Protein AF-A0A839YG53-F1 (afdb_monomer)

Secondary structure (DSSP, 8-state):
--HHHHHHHHHHHHHHHHHHHHTT--HHHHHHHHHHHHHHHHHHHHHHTT--STTHHHHHHHHHHHHHHHHHHHHHHHHHHHHHHHHHHHHHHHHHHHHHH-S-SS----

Radius of gyration: 32.89 Å; Cα contacts (8 Å, |Δi|>4): 14; chains: 1; bounding box: 71×21×92 Å

Sequence (110 aa):
MSAPQDAGAAAVLAQLLAQLAAEGADPAGLRAVAEQAGELGATRALTRLGLADAGAAGDVAALRELLQTWRAAKRSAWRALLGWVTRTLGALLLLGLAMRLGVDLGGDGK

Mean predicted aligned error: 10.78 Å

Foldseek 3Di:
DCVVVVVVVVVVLVVVLVVVVVVVDDPVVSVVVVVVVVVVVVLVVCVVVVQNDPCNVVVVVVVVVVVVVVVVVVVVVVVVVVVVVVVVVVVVVVVVVDVVVDVPPPPDDD

Structure (mmCIF, N/CA/C/O backbone):
data_AF-A0A839YG53-F1
#
_entry.id   AF-A0A839YG53-F1
#
loop_
_atom_site.group_PDB
_atom_site.id
_atom_site.type_symbol
_atom_site.label_atom_id
_atom_site.label_alt_id
_atom_site.label_comp_id
_atom_site.label_asym_id
_atom_site.label_entity_id
_atom_site.label_seq_id
_atom_site.pdbx_PDB_ins_code
_atom_site.Cartn_x
_atom_site.Cartn_y
_atom_site.Cartn_z
_atom_site.occupancy
_atom_site.B_iso_or_equiv
_atom_site.auth_seq_id
_atom_site.auth_comp_id
_atom_site.auth_asym_id
_atom_site.auth_atom_id
_atom_site.pdbx_PDB_model_num
ATOM 1 N N . MET A 1 1 ? 9.749 7.368 6.599 1.00 46.78 1 MET A N 1
ATOM 2 C CA . MET A 1 1 ? 10.292 6.310 7.480 1.00 46.78 1 MET A CA 1
ATOM 3 C C . MET A 1 1 ? 9.583 6.399 8.839 1.00 46.78 1 MET A C 1
ATOM 5 O O . MET A 1 1 ? 10.224 6.620 9.853 1.00 46.78 1 MET A O 1
ATOM 9 N N . SER A 1 2 ? 8.245 6.285 8.833 1.00 54.91 2 SER A N 1
ATOM 10 C CA . SER A 1 2 ? 7.346 6.610 9.967 1.00 54.91 2 SER A CA 1
ATOM 11 C C . SER A 1 2 ? 6.774 5.379 10.691 1.00 54.91 2 SER A C 1
ATOM 13 O O . SER A 1 2 ? 6.122 5.523 11.717 1.00 54.91 2 SER A O 1
ATOM 15 N N . ALA A 1 3 ? 7.106 4.174 10.214 1.00 54.41 3 ALA A N 1
ATOM 16 C CA . ALA A 1 3 ? 6.617 2.894 10.726 1.00 54.41 3 ALA A CA 1
ATOM 17 C C . ALA A 1 3 ? 6.826 2.605 12.237 1.00 54.41 3 ALA A C 1
ATOM 19 O O . ALA A 1 3 ? 5.993 1.884 12.786 1.00 54.41 3 ALA A O 1
ATOM 20 N N . PRO A 1 4 ? 7.860 3.113 12.955 1.00 54.75 4 PRO A N 1
ATOM 21 C CA . PRO A 1 4 ? 8.004 2.771 14.374 1.00 54.75 4 PRO A CA 1
ATOM 22 C C . PRO A 1 4 ? 6.954 3.440 15.276 1.00 54.75 4 PRO A C 1
ATOM 24 O O . PRO A 1 4 ? 6.638 2.895 16.330 1.00 54.75 4 PRO A O 1
ATOM 27 N N . GLN A 1 5 ? 6.384 4.584 14.875 1.00 61.41 5 GLN A N 1
ATOM 28 C CA . GLN A 1 5 ? 5.366 5.273 15.682 1.00 61.41 5 GLN A CA 1
ATOM 29 C C . GLN A 1 5 ? 3.984 4.615 15.562 1.00 61.41 5 GLN A C 1
ATOM 31 O O . GLN A 1 5 ? 3.257 4.539 16.551 1.00 61.41 5 GLN A O 1
ATOM 36 N N . ASP A 1 6 ? 3.656 4.061 14.391 1.00 65.94 6 ASP A N 1
ATOM 37 C CA . ASP A 1 6 ? 2.382 3.371 14.148 1.00 65.94 6 ASP A CA 1
ATOM 38 C C . ASP A 1 6 ? 2.301 2.044 14.920 1.00 65.94 6 ASP A C 1
ATOM 40 O O . ASP A 1 6 ? 1.264 1.712 15.495 1.00 65.94 6 ASP A O 1
ATOM 44 N N . ALA A 1 7 ? 3.424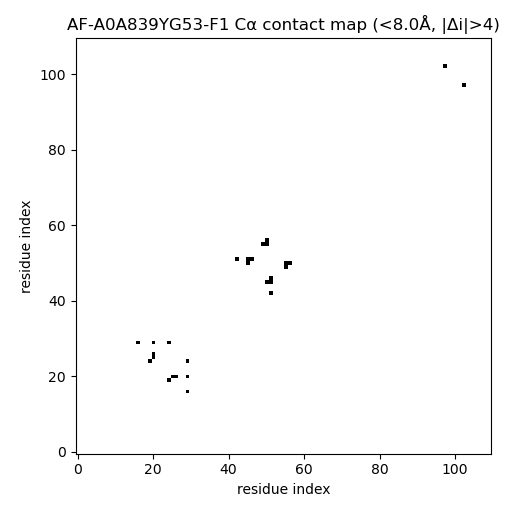 1.318 15.005 1.00 71.25 7 ALA A N 1
ATOM 45 C CA . ALA A 1 7 ? 3.530 0.108 15.820 1.00 71.25 7 ALA A CA 1
ATOM 46 C C . ALA A 1 7 ? 3.331 0.408 17.317 1.00 71.25 7 ALA A C 1
ATOM 48 O O . ALA A 1 7 ? 2.670 -0.358 18.018 1.00 71.25 7 ALA A O 1
ATOM 49 N N . GLY A 1 8 ? 3.845 1.549 17.794 1.00 84.50 8 GLY A N 1
ATOM 50 C CA . GLY A 1 8 ? 3.627 2.023 19.161 1.00 84.50 8 GLY A CA 1
ATOM 51 C C . GLY A 1 8 ? 2.166 2.389 19.434 1.00 84.50 8 GLY A C 1
ATOM 52 O O . GLY A 1 8 ? 1.609 1.966 20.442 1.00 84.50 8 GLY A O 1
ATOM 53 N N . ALA A 1 9 ? 1.511 3.109 18.519 1.00 85.06 9 ALA A N 1
ATOM 54 C CA . ALA A 1 9 ? 0.102 3.479 18.660 1.00 85.06 9 ALA A CA 1
ATOM 55 C C . ALA A 1 9 ? -0.831 2.254 18.665 1.00 85.06 9 ALA A C 1
ATOM 57 O O . ALA A 1 9 ? -1.736 2.173 19.496 1.00 85.06 9 ALA A O 1
ATOM 58 N N . ALA A 1 10 ? -0.584 1.274 17.789 1.00 87.38 10 ALA A N 1
ATOM 59 C CA . ALA A 1 10 ? -1.334 0.020 17.767 1.00 87.38 10 ALA A CA 1
ATOM 60 C C . ALA A 1 10 ? -1.137 -0.792 19.058 1.00 87.38 10 ALA A C 1
ATOM 62 O O . ALA A 1 10 ? -2.105 -1.322 19.603 1.00 87.38 10 ALA A O 1
ATOM 63 N N . ALA A 1 11 ? 0.093 -0.840 19.581 1.00 91.88 11 ALA A N 1
ATOM 64 C CA . ALA A 1 11 ? 0.388 -1.490 20.855 1.00 91.88 11 ALA A CA 1
ATOM 65 C C . ALA A 1 11 ? -0.340 -0.815 22.030 1.00 91.88 11 ALA A C 1
ATOM 67 O O . ALA A 1 11 ? -0.917 -1.507 22.864 1.00 91.88 11 ALA A O 1
ATOM 68 N N . VAL A 1 12 ? -0.386 0.522 22.068 1.00 94.56 12 VAL A N 1
ATOM 69 C CA . VAL A 1 12 ? -1.139 1.273 23.089 1.00 94.56 12 VAL A CA 1
ATOM 70 C C . VAL A 1 12 ? -2.638 0.972 23.003 1.00 94.56 12 VAL A C 1
ATOM 72 O O . VAL A 1 12 ? -3.268 0.723 24.026 1.00 94.56 12 VAL A O 1
ATOM 75 N N . LEU A 1 13 ? -3.217 0.933 21.800 1.00 91.88 13 LEU A N 1
ATOM 76 C CA . LEU A 1 13 ? -4.640 0.627 21.609 1.00 91.88 13 LEU A CA 1
ATOM 77 C C . LEU A 1 13 ? -4.975 -0.808 22.052 1.00 91.88 13 LEU A C 1
ATOM 79 O O . LEU A 1 13 ? -5.954 -1.022 22.765 1.00 91.88 13 LEU A O 1
ATOM 83 N N . ALA A 1 14 ? -4.128 -1.778 21.698 1.00 92.50 14 ALA A N 1
ATOM 84 C CA . ALA A 1 14 ? -4.264 -3.163 22.143 1.00 92.50 14 ALA A CA 1
ATOM 85 C C . ALA A 1 14 ? -4.171 -3.290 23.674 1.00 92.50 14 ALA A C 1
ATOM 87 O O . ALA A 1 14 ? -4.979 -3.995 24.278 1.00 92.50 14 ALA A O 1
ATOM 88 N N . GLN A 1 15 ? -3.240 -2.565 24.304 1.00 95.12 15 GLN A N 1
ATOM 89 C CA . GLN A 1 15 ? -3.092 -2.509 25.760 1.00 95.12 15 GLN A CA 1
ATOM 90 C C . GLN A 1 15 ? -4.358 -1.953 26.434 1.00 95.12 15 GLN A C 1
ATOM 92 O O . GLN A 1 15 ? -4.838 -2.532 27.406 1.00 95.12 15 GLN A O 1
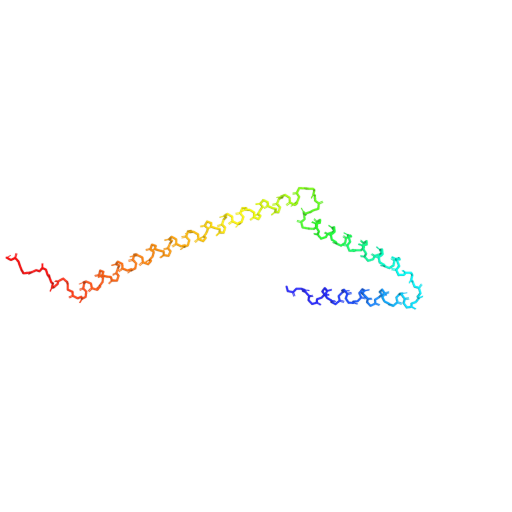ATOM 97 N N . LEU A 1 16 ? -4.928 -0.864 25.904 1.00 95.56 16 LEU A N 1
ATOM 98 C CA . LEU A 1 16 ? -6.148 -0.248 26.438 1.00 95.56 16 LEU A CA 1
ATOM 99 C C . LEU A 1 16 ? -7.364 -1.175 26.316 1.00 95.56 16 LEU A C 1
ATOM 101 O O . LEU A 1 16 ? -8.116 -1.327 27.274 1.00 95.56 16 LEU A O 1
ATOM 105 N N . LEU A 1 17 ? -7.544 -1.840 25.169 1.00 95.06 17 LEU A N 1
ATOM 106 C CA . LEU A 1 17 ? -8.622 -2.820 24.991 1.00 95.06 17 LEU A CA 1
ATOM 107 C C . LEU A 1 17 ? -8.459 -4.020 25.937 1.00 95.06 17 LEU A C 1
ATOM 109 O O . LEU A 1 17 ? -9.448 -4.491 26.494 1.00 95.06 17 LEU A O 1
ATOM 113 N N . ALA A 1 18 ? -7.226 -4.491 26.155 1.00 93.69 18 ALA A N 1
ATOM 114 C CA . ALA A 1 18 ? -6.938 -5.565 27.103 1.00 93.69 18 ALA A CA 1
ATOM 115 C C . ALA A 1 18 ? -7.234 -5.152 28.554 1.00 93.69 18 ALA A C 1
ATOM 117 O O . ALA A 1 18 ? -7.783 -5.948 29.315 1.00 93.69 18 ALA A O 1
ATOM 118 N N . GLN A 1 19 ? -6.923 -3.908 28.927 1.00 96.56 19 GLN A N 1
ATOM 119 C CA . GLN A 1 19 ? -7.256 -3.368 30.242 1.00 96.56 19 GLN A CA 1
ATOM 120 C C . GLN A 1 19 ? -8.775 -3.285 30.446 1.00 96.56 19 GLN A C 1
ATOM 122 O O . GLN A 1 19 ? -9.280 -3.768 31.455 1.00 96.56 19 GLN A O 1
ATOM 127 N N . LEU A 1 20 ? -9.517 -2.767 29.463 1.00 95.75 20 LEU A N 1
ATOM 128 C CA . LEU A 1 20 ? -10.981 -2.699 29.525 1.00 95.75 20 LEU A CA 1
ATOM 129 C C . LEU A 1 20 ? -11.621 -4.090 29.603 1.00 95.75 20 LEU A C 1
ATOM 131 O O . LEU A 1 20 ? -12.574 -4.292 30.352 1.00 95.75 20 LEU A O 1
ATOM 135 N N . ALA A 1 21 ? -11.085 -5.067 28.868 1.00 94.44 21 ALA A N 1
ATOM 136 C CA . ALA A 1 21 ? -11.534 -6.453 28.968 1.00 94.44 21 ALA A CA 1
ATOM 137 C C . ALA A 1 21 ? -11.301 -7.028 30.378 1.00 94.44 21 ALA A C 1
ATOM 139 O O . ALA A 1 21 ? -12.168 -7.722 30.906 1.00 94.44 21 ALA A O 1
ATOM 140 N N . ALA A 1 22 ? -10.164 -6.712 31.012 1.00 95.00 22 ALA A N 1
ATOM 141 C CA . ALA A 1 22 ? -9.875 -7.105 32.394 1.00 95.00 22 ALA A CA 1
ATOM 142 C C . ALA A 1 22 ? -10.790 -6.406 33.421 1.00 95.00 22 ALA A C 1
ATOM 144 O O . ALA A 1 22 ? -11.094 -6.987 34.460 1.00 95.00 22 ALA A O 1
ATOM 145 N N . GLU A 1 23 ? -11.276 -5.202 33.111 1.00 96.56 23 GLU A N 1
ATOM 146 C CA . GLU A 1 23 ? -12.282 -4.466 33.894 1.00 96.56 23 GLU A CA 1
ATOM 147 C C . GLU A 1 23 ? -13.726 -4.970 33.658 1.00 96.56 23 GLU A C 1
ATOM 149 O O . GLU A 1 23 ? -14.672 -4.448 34.247 1.00 96.56 23 GLU A O 1
ATOM 154 N N . GLY A 1 24 ? -13.910 -6.017 32.843 1.00 94.81 24 GLY A N 1
ATOM 155 C CA . GLY A 1 24 ? -15.202 -6.668 32.606 1.00 94.81 24 GLY A CA 1
ATOM 156 C C . GLY A 1 24 ? -15.983 -6.132 31.404 1.00 94.81 24 GLY A C 1
ATOM 157 O O . GLY A 1 24 ? -17.170 -6.434 31.273 1.00 94.81 24 GLY A O 1
ATOM 158 N N . ALA A 1 25 ? -15.352 -5.350 30.521 1.00 95.31 25 ALA A N 1
ATOM 159 C CA . ALA A 1 25 ? -15.980 -4.929 29.273 1.00 95.31 25 ALA A CA 1
ATOM 160 C C . ALA A 1 25 ? -16.258 -6.129 28.350 1.00 95.31 25 ALA A C 1
ATOM 162 O O . ALA A 1 25 ? -15.440 -7.042 28.217 1.00 95.31 25 ALA A O 1
ATOM 163 N N . ASP A 1 26 ? -17.407 -6.103 27.673 1.00 96.69 26 ASP A N 1
ATOM 164 C CA . ASP A 1 26 ? -17.818 -7.168 26.759 1.00 96.69 26 ASP A CA 1
ATOM 165 C C . ASP A 1 26 ? -16.857 -7.287 25.551 1.00 96.69 26 ASP A C 1
ATOM 167 O O . ASP A 1 26 ? -16.688 -6.322 24.793 1.00 96.69 26 ASP A O 1
ATOM 171 N N . PRO A 1 27 ? -16.243 -8.463 25.311 1.00 92.44 27 PRO A N 1
ATOM 172 C CA . PRO A 1 27 ? -15.308 -8.658 24.207 1.00 92.44 27 PRO A CA 1
ATOM 173 C C . PRO A 1 27 ? -15.948 -8.497 22.822 1.00 92.44 27 PRO A C 1
ATOM 175 O O . PRO A 1 27 ? -15.234 -8.170 21.872 1.00 92.44 27 PRO A O 1
ATOM 178 N N . ALA A 1 28 ? -17.257 -8.729 22.667 1.00 95.31 28 ALA A N 1
ATOM 179 C CA . ALA A 1 28 ? -17.930 -8.477 21.393 1.00 95.31 28 ALA A CA 1
ATOM 180 C C . ALA A 1 28 ? -18.026 -6.969 21.111 1.00 95.31 28 ALA A C 1
ATOM 182 O O . ALA A 1 28 ? -17.646 -6.526 20.025 1.00 95.31 28 ALA A O 1
ATOM 183 N N . GLY A 1 29 ? -18.413 -6.173 22.112 1.00 95.75 29 GLY A N 1
ATOM 184 C CA . GLY A 1 29 ? -18.390 -4.710 22.037 1.00 95.75 29 GLY A CA 1
ATOM 185 C C . GLY A 1 29 ? -17.006 -4.134 21.716 1.00 95.75 29 GLY A C 1
ATOM 186 O O . GLY A 1 29 ? -16.884 -3.277 20.840 1.00 95.75 29 GLY A O 1
ATOM 187 N N . LEU A 1 30 ? -15.942 -4.640 22.350 1.00 95.81 30 LEU A N 1
ATOM 188 C CA . LEU A 1 30 ? -14.569 -4.188 22.076 1.00 95.81 30 LEU A CA 1
ATOM 189 C C . LEU A 1 30 ? -14.130 -4.473 20.629 1.00 95.81 30 LEU A C 1
ATOM 191 O O . LEU A 1 30 ? -13.493 -3.623 20.004 1.00 95.81 30 LEU A O 1
ATOM 195 N N . ARG A 1 31 ? -14.497 -5.638 20.072 1.00 93.12 31 ARG A N 1
ATOM 196 C CA . ARG A 1 31 ? -14.233 -5.959 18.657 1.00 93.12 31 ARG A CA 1
ATOM 197 C C . ARG A 1 31 ? -14.998 -5.037 17.717 1.00 93.12 31 ARG A C 1
ATOM 199 O O . ARG A 1 31 ? -14.392 -4.507 16.793 1.00 93.12 31 ARG A O 1
ATOM 206 N N . ALA A 1 32 ? -16.274 -4.780 17.995 1.00 96.62 32 ALA A N 1
ATOM 207 C CA . ALA A 1 32 ? -17.081 -3.869 17.189 1.00 96.62 32 ALA A CA 1
ATOM 208 C C . ALA A 1 32 ? -16.487 -2.449 17.162 1.00 96.62 32 ALA A C 1
ATOM 210 O O . ALA A 1 32 ? -16.389 -1.837 16.100 1.00 96.62 32 ALA A O 1
ATOM 211 N N . VAL A 1 33 ? -16.021 -1.933 18.307 1.00 94.56 33 VAL A N 1
ATOM 212 C CA . VAL A 1 33 ? -15.338 -0.629 18.372 1.00 94.56 33 VAL A CA 1
ATOM 213 C C . VAL A 1 33 ? -14.036 -0.639 17.568 1.00 94.56 33 VAL A C 1
ATOM 215 O O . VAL A 1 33 ? -13.770 0.319 16.842 1.00 94.56 33 VAL A O 1
ATOM 218 N N . ALA A 1 34 ? -13.233 -1.702 17.662 1.00 93.94 34 ALA A N 1
ATOM 219 C CA . ALA A 1 34 ? -11.991 -1.823 16.899 1.00 93.94 34 ALA A CA 1
ATOM 220 C C . ALA A 1 34 ? -12.242 -1.882 15.381 1.00 93.94 34 ALA A C 1
ATOM 222 O O . ALA A 1 34 ? -11.556 -1.198 14.621 1.00 93.94 34 ALA A O 1
ATOM 223 N N . GLU A 1 35 ? -13.247 -2.643 14.945 1.00 95.88 35 GLU A N 1
ATOM 224 C CA . GLU A 1 35 ? -13.668 -2.726 13.543 1.00 95.88 35 GLU A CA 1
ATOM 225 C C . GLU A 1 35 ? -14.15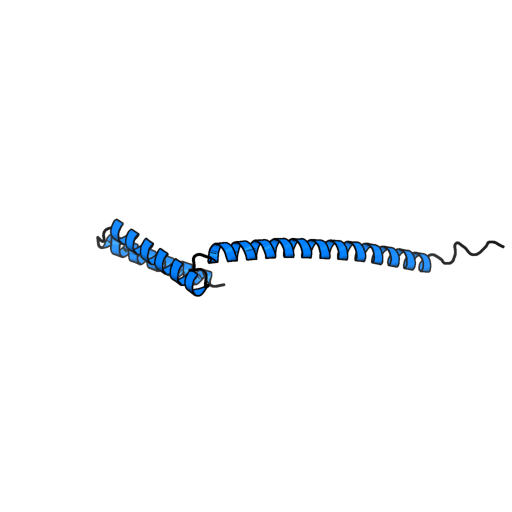3 -1.368 13.027 1.00 95.88 35 GLU A C 1
ATOM 227 O O . GLU A 1 35 ? -13.656 -0.892 12.008 1.00 95.88 35 GLU A O 1
ATOM 232 N N . GLN A 1 36 ? -15.026 -0.681 13.771 1.00 96.81 36 GLN A N 1
ATOM 233 C CA . GLN A 1 36 ? -15.522 0.647 13.396 1.00 96.81 36 GLN A CA 1
ATOM 234 C C . GLN A 1 36 ? -14.415 1.708 13.372 1.00 96.81 36 GLN A C 1
ATOM 236 O O . GLN A 1 36 ? -14.355 2.536 12.461 1.00 96.81 36 GLN A O 1
ATOM 241 N N . ALA A 1 37 ? -13.493 1.684 14.337 1.00 93.81 37 ALA A N 1
ATOM 242 C CA . ALA A 1 37 ? -12.336 2.575 14.337 1.00 93.81 37 ALA A CA 1
ATOM 243 C C . ALA A 1 37 ? -11.410 2.305 13.137 1.00 93.81 37 ALA A C 1
ATOM 245 O O . ALA A 1 37 ? -10.913 3.255 12.523 1.00 93.81 37 ALA A O 1
ATOM 246 N N . GLY A 1 38 ? -11.209 1.033 12.781 1.00 92.94 38 GLY A N 1
ATOM 247 C CA . GLY A 1 38 ? -10.443 0.615 11.609 1.00 92.94 38 GLY A CA 1
ATOM 248 C C . GLY A 1 38 ? -11.090 1.058 10.299 1.00 92.94 38 GLY A C 1
ATOM 249 O O . GLY A 1 38 ? -10.418 1.652 9.458 1.00 92.94 38 GLY A O 1
ATOM 250 N N . GLU A 1 39 ? -12.397 0.854 10.154 1.00 96.00 39 GLU A N 1
ATOM 251 C CA . GLU A 1 39 ? -13.177 1.261 8.982 1.00 96.00 39 GLU A CA 1
ATOM 252 C C . GLU A 1 39 ? -13.171 2.788 8.795 1.00 96.00 39 GLU A C 1
ATOM 254 O O . GLU A 1 39 ? -12.890 3.289 7.701 1.00 96.00 39 GLU A O 1
ATOM 259 N N . LEU A 1 40 ? -13.361 3.554 9.876 1.00 95.31 40 LEU A N 1
ATOM 260 C CA . LEU A 1 40 ? -13.252 5.017 9.865 1.00 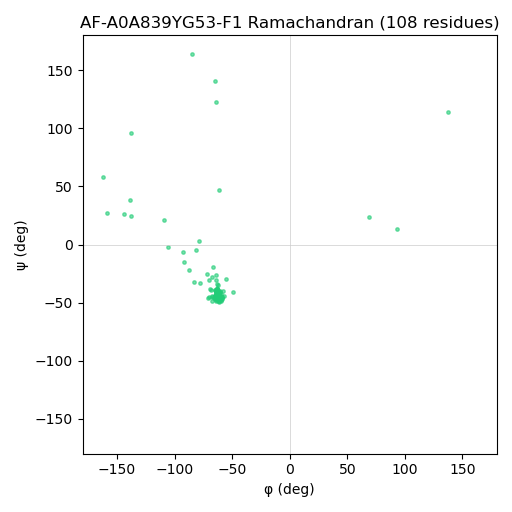95.31 40 LEU A CA 1
ATOM 261 C C . LEU A 1 40 ? -11.828 5.491 9.547 1.00 95.31 40 LEU A C 1
ATOM 263 O O . LEU A 1 40 ? -11.646 6.470 8.818 1.00 95.31 40 LEU A O 1
ATOM 267 N N . GL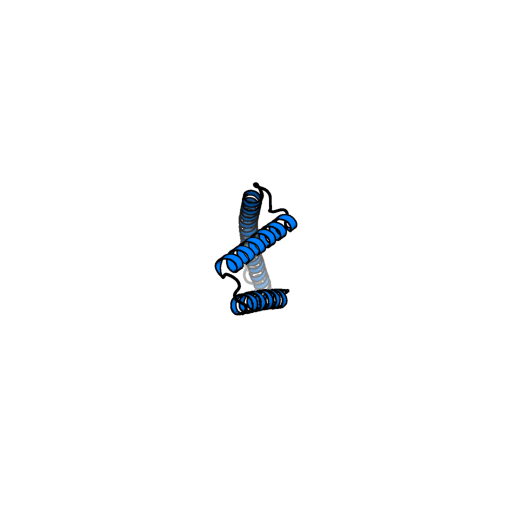Y A 1 41 ? -10.811 4.823 10.093 1.00 92.81 41 GLY A N 1
ATOM 268 C CA . GLY A 1 41 ? -9.405 5.120 9.830 1.00 92.81 41 GLY A CA 1
ATOM 269 C C . GLY A 1 41 ? -9.036 4.886 8.365 1.00 92.81 41 GLY A C 1
ATOM 270 O O . GLY A 1 41 ? -8.480 5.780 7.722 1.00 92.81 41 GLY A O 1
ATOM 271 N N . ALA A 1 42 ? -9.413 3.726 7.825 1.00 94.31 42 ALA A N 1
ATOM 272 C CA . ALA A 1 42 ? -9.219 3.366 6.425 1.00 94.31 42 ALA A CA 1
ATOM 273 C C . ALA A 1 42 ? -9.942 4.349 5.499 1.00 94.31 42 ALA A C 1
ATOM 275 O O . ALA A 1 42 ? -9.324 4.900 4.590 1.00 94.31 42 ALA A O 1
ATOM 276 N N . THR A 1 43 ? -11.209 4.658 5.784 1.00 94.94 43 THR A N 1
ATOM 277 C CA . THR A 1 43 ? -11.997 5.616 4.998 1.00 94.94 43 THR A CA 1
ATOM 278 C C . THR A 1 43 ? -11.344 6.995 4.989 1.00 94.94 43 THR A C 1
ATOM 280 O O . THR A 1 43 ? -11.118 7.554 3.923 1.00 94.94 43 THR A O 1
ATOM 283 N N . ARG A 1 44 ? -10.936 7.533 6.149 1.00 94.38 44 ARG A N 1
ATOM 284 C CA . ARG A 1 44 ? -10.242 8.834 6.221 1.00 94.38 44 ARG A CA 1
ATOM 285 C C . ARG A 1 44 ? -8.925 8.833 5.453 1.00 94.38 44 ARG A C 1
ATOM 287 O O . ARG A 1 44 ? -8.601 9.836 4.819 1.00 94.38 44 ARG A O 1
ATOM 294 N N . ALA A 1 45 ? -8.157 7.747 5.528 1.00 94.69 45 ALA A N 1
ATOM 295 C CA . ALA A 1 45 ? -6.913 7.612 4.780 1.00 94.69 45 ALA A CA 1
ATOM 296 C C . ALA A 1 45 ? -7.179 7.619 3.269 1.00 94.69 45 ALA A C 1
ATOM 298 O O . ALA A 1 45 ? -6.543 8.385 2.547 1.00 94.69 45 ALA A O 1
ATOM 299 N N . LEU A 1 46 ? -8.167 6.848 2.806 1.00 92.88 46 LEU A N 1
ATOM 300 C CA . LEU A 1 46 ? -8.592 6.832 1.407 1.00 92.88 46 LEU A CA 1
ATOM 301 C C . LEU A 1 46 ? -9.098 8.205 0.959 1.00 92.88 46 LEU A C 1
ATOM 303 O O . LEU A 1 46 ? -8.659 8.700 -0.072 1.00 92.88 46 LEU A O 1
ATOM 307 N N . THR A 1 47 ? -9.920 8.889 1.756 1.00 94.25 47 THR A N 1
ATOM 308 C CA . THR A 1 47 ? -10.399 10.245 1.446 1.00 94.25 47 THR A CA 1
ATOM 309 C C . THR A 1 47 ? -9.254 11.248 1.342 1.00 94.25 47 THR A C 1
ATOM 311 O O . THR A 1 47 ? -9.232 12.050 0.414 1.00 94.25 47 THR A O 1
ATOM 314 N N . ARG A 1 48 ? -8.269 11.200 2.249 1.00 93.19 48 ARG A N 1
ATOM 315 C CA . ARG A 1 48 ? -7.081 12.074 2.190 1.00 93.19 48 ARG A CA 1
ATOM 316 C C . ARG A 1 48 ? -6.226 11.824 0.952 1.00 93.19 48 ARG A C 1
ATOM 318 O O . ARG A 1 48 ? -5.586 12.750 0.469 1.00 93.19 48 ARG A O 1
ATOM 325 N N . LEU A 1 49 ? -6.214 10.589 0.459 1.00 90.69 49 LEU A N 1
ATOM 326 C CA . LEU A 1 49 ? -5.562 10.221 -0.795 1.00 90.69 49 LEU A CA 1
ATOM 327 C C . LEU A 1 49 ? -6.421 10.536 -2.030 1.00 90.69 49 LEU A C 1
ATOM 329 O O . LEU A 1 49 ? -5.942 10.351 -3.144 1.00 90.69 49 LEU A O 1
ATOM 333 N N . GLY A 1 50 ? -7.663 10.999 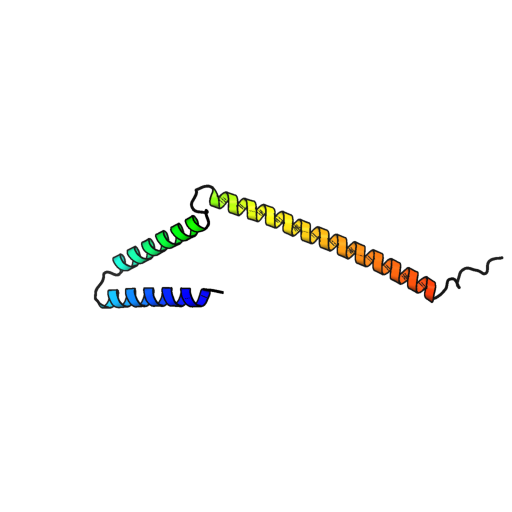-1.851 1.00 89.69 50 GLY A N 1
ATOM 334 C CA . GLY A 1 50 ? -8.615 11.197 -2.943 1.00 89.69 50 GLY A CA 1
ATOM 335 C C . GLY A 1 50 ? -9.104 9.888 -3.570 1.00 89.69 50 GLY A C 1
ATOM 336 O O . GLY A 1 50 ? -9.500 9.897 -4.721 1.00 89.69 50 GLY A O 1
ATOM 337 N N . LEU A 1 51 ? -9.043 8.772 -2.834 1.00 91.44 51 LEU A N 1
ATOM 338 C CA . LEU A 1 51 ? -9.390 7.416 -3.283 1.00 91.44 51 LEU A CA 1
ATOM 339 C C . LEU A 1 51 ? -10.686 6.879 -2.648 1.00 91.44 51 LEU A C 1
ATOM 341 O O . LEU A 1 51 ? -10.862 5.668 -2.522 1.00 91.44 51 LEU A O 1
ATOM 345 N N . ALA A 1 52 ? -11.552 7.762 -2.152 1.00 90.62 52 ALA A N 1
ATOM 346 C CA . ALA A 1 52 ? -12.787 7.373 -1.467 1.00 90.62 52 ALA A CA 1
ATOM 347 C C . ALA A 1 52 ? -14.013 7.300 -2.394 1.00 90.62 52 ALA A C 1
ATOM 349 O O . ALA A 1 52 ? -15.085 6.898 -1.947 1.00 90.62 52 ALA A O 1
ATOM 350 N N . ASP A 1 53 ? -13.886 7.710 -3.655 1.00 89.69 53 ASP A N 1
ATOM 351 C CA . ASP A 1 53 ? -14.957 7.628 -4.644 1.00 89.69 53 ASP A CA 1
ATOM 352 C C . ASP A 1 53 ? -15.011 6.251 -5.333 1.00 89.69 53 ASP A C 1
ATOM 354 O O . ASP A 1 53 ? -14.073 5.454 -5.287 1.00 89.69 53 ASP A O 1
ATOM 358 N N . ALA A 1 54 ? -16.134 5.971 -5.998 1.00 86.44 54 ALA A N 1
ATOM 359 C CA . ALA A 1 54 ? -16.367 4.696 -6.674 1.00 86.44 54 ALA A CA 1
ATOM 360 C C . ALA A 1 54 ? -15.445 4.452 -7.891 1.00 86.44 54 ALA A C 1
ATOM 362 O O . ALA A 1 54 ? -15.301 3.305 -8.316 1.00 86.44 54 ALA A O 1
ATOM 363 N N . GLY A 1 55 ? -14.830 5.499 -8.456 1.00 87.88 55 GLY A N 1
ATOM 364 C CA . GLY A 1 55 ? -13.923 5.428 -9.607 1.00 87.88 55 GLY A CA 1
ATOM 365 C C . GLY A 1 55 ? -12.460 5.172 -9.234 1.00 87.88 55 GLY A C 1
ATOM 366 O O . GLY A 1 55 ? -11.714 4.610 -10.037 1.00 87.88 55 GLY A O 1
ATOM 367 N N . ALA A 1 56 ? -12.066 5.478 -7.996 1.00 90.06 56 ALA A N 1
ATOM 368 C CA . ALA A 1 56 ? -10.693 5.397 -7.499 1.00 90.06 56 ALA A CA 1
ATOM 369 C C . ALA A 1 56 ? -9.977 4.066 -7.794 1.00 90.06 56 ALA A C 1
ATOM 371 O O . ALA A 1 56 ? -8.799 4.042 -8.158 1.00 90.06 56 ALA A O 1
ATOM 372 N N . ALA A 1 57 ? -10.677 2.936 -7.658 1.00 86.38 57 ALA A N 1
ATOM 373 C CA . ALA A 1 57 ? -10.102 1.623 -7.948 1.00 86.38 57 ALA A CA 1
ATOM 374 C C . ALA A 1 57 ? -9.745 1.458 -9.438 1.00 86.38 57 ALA A C 1
ATOM 376 O O . ALA A 1 57 ? -8.695 0.895 -9.764 1.00 86.38 57 ALA A O 1
ATOM 377 N N . GLY A 1 58 ? -10.594 1.976 -10.330 1.00 89.06 58 GLY A N 1
ATOM 378 C CA . GLY A 1 58 ? -10.373 1.975 -11.775 1.00 89.06 58 GLY A CA 1
ATOM 379 C C . GLY A 1 58 ? -9.210 2.879 -12.171 1.00 89.06 58 GLY A C 1
ATOM 380 O O . GLY A 1 58 ? -8.323 2.450 -12.907 1.00 89.06 58 GLY A O 1
ATOM 381 N N . ASP A 1 59 ? -9.144 4.079 -11.600 1.00 88.94 59 ASP A N 1
ATOM 382 C CA . ASP A 1 59 ? -8.074 5.039 -11.883 1.00 88.94 59 ASP A CA 1
ATOM 383 C C . ASP A 1 59 ? -6.702 4.511 -11.441 1.00 88.94 59 ASP A C 1
ATOM 385 O O . ASP A 1 59 ? -5.721 4.578 -12.187 1.00 88.94 59 ASP A O 1
ATOM 389 N N . VAL A 1 60 ? -6.621 3.894 -10.256 1.00 90.81 60 VAL A N 1
ATOM 390 C CA . VAL A 1 60 ? -5.385 3.254 -9.776 1.00 90.81 60 VAL A CA 1
ATOM 391 C C . VAL A 1 60 ? -4.974 2.084 -10.675 1.00 90.81 60 VAL A C 1
ATOM 393 O O . VAL A 1 60 ? -3.778 1.889 -10.922 1.00 90.81 60 VAL A O 1
ATOM 396 N N . ALA A 1 61 ? -5.933 1.303 -11.178 1.00 90.00 61 ALA A N 1
ATOM 397 C CA . ALA A 1 61 ? -5.655 0.221 -12.118 1.00 90.00 61 ALA A CA 1
ATOM 398 C C . ALA A 1 61 ? -5.128 0.760 -13.459 1.00 90.00 61 ALA A C 1
ATOM 400 O O . ALA A 1 61 ? -4.087 0.295 -13.930 1.00 90.00 61 ALA A O 1
ATOM 401 N N . ALA A 1 62 ? -5.761 1.798 -14.007 1.00 90.12 62 ALA A N 1
ATOM 402 C CA . ALA A 1 62 ? -5.346 2.448 -15.247 1.00 90.12 62 ALA A CA 1
ATOM 403 C C . ALA A 1 62 ? -3.939 3.061 -15.132 1.00 90.12 62 ALA A C 1
ATOM 405 O O . ALA A 1 62 ? -3.079 2.829 -15.984 1.00 90.12 62 ALA A O 1
ATOM 406 N N . LEU A 1 63 ? -3.641 3.772 -14.037 1.00 93.19 63 LEU A N 1
ATOM 407 C CA . LEU A 1 63 ? -2.301 4.311 -13.776 1.00 93.19 63 LEU A CA 1
ATOM 408 C C . LEU A 1 63 ? -1.248 3.205 -13.684 1.00 93.19 63 LEU A C 1
ATOM 410 O O . LEU A 1 63 ? -0.135 3.350 -14.196 1.00 93.19 63 LEU A O 1
ATOM 414 N N . ARG A 1 64 ? -1.582 2.082 -13.040 1.00 92.44 64 ARG A N 1
ATOM 415 C CA . ARG A 1 64 ? -0.681 0.928 -12.964 1.00 92.44 64 ARG A CA 1
ATOM 416 C C . ARG A 1 64 ? -0.407 0.356 -14.342 1.00 92.44 64 ARG A C 1
ATOM 418 O O . ARG A 1 64 ? 0.755 0.088 -14.635 1.00 92.44 64 ARG A O 1
ATOM 425 N N . GLU A 1 65 ? -1.425 0.206 -15.174 1.00 93.81 65 GLU A N 1
ATOM 426 C CA . GLU A 1 65 ? -1.277 -0.287 -16.539 1.00 93.81 65 GLU A CA 1
ATOM 427 C C . GLU A 1 65 ? -0.386 0.637 -17.382 1.00 93.81 65 GLU A C 1
ATOM 429 O O . GLU A 1 65 ? 0.622 0.183 -17.928 1.00 93.81 65 GLU A O 1
ATOM 434 N N . LEU A 1 66 ? -0.649 1.948 -17.375 1.00 92.94 66 LEU A N 1
ATOM 435 C CA . LEU A 1 66 ? 0.182 2.952 -18.052 1.00 92.94 66 LEU A CA 1
ATOM 436 C C . LEU A 1 66 ? 1.637 2.939 -17.557 1.00 92.94 66 LEU A C 1
ATOM 438 O O . LEU A 1 66 ? 2.585 3.032 -18.337 1.00 92.94 66 LEU A O 1
ATOM 442 N N . LEU A 1 67 ? 1.854 2.778 -16.250 1.00 92.88 67 LEU A N 1
ATOM 443 C CA . LEU A 1 67 ? 3.203 2.682 -15.694 1.00 92.88 67 LEU A CA 1
ATOM 444 C C . LEU A 1 67 ? 3.899 1.375 -16.062 1.00 92.88 67 LEU A C 1
ATOM 446 O O . LEU A 1 67 ? 5.131 1.346 -16.116 1.00 92.88 67 LEU A O 1
ATOM 450 N N . GLN A 1 68 ? 3.159 0.284 -16.248 1.00 92.44 68 GLN A N 1
ATOM 451 C CA . GLN A 1 68 ? 3.732 -0.980 -16.701 1.00 92.44 68 GLN A CA 1
ATOM 452 C C . GLN A 1 68 ? 4.150 -0.887 -18.167 1.00 92.44 68 GLN A C 1
ATOM 454 O O . GLN A 1 68 ? 5.287 -1.250 -18.485 1.00 92.44 68 GLN A O 1
ATOM 459 N N . THR A 1 69 ? 3.299 -0.330 -19.033 1.00 92.88 69 THR A N 1
ATOM 460 C CA . THR A 1 69 ? 3.625 -0.119 -20.451 1.00 92.88 69 THR A CA 1
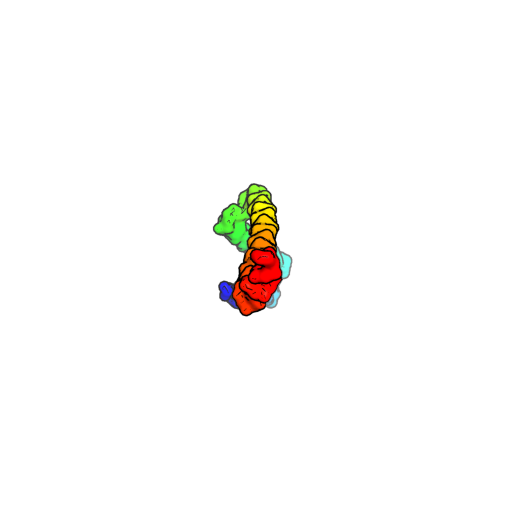ATOM 461 C C . THR A 1 69 ? 4.793 0.855 -20.609 1.00 92.88 69 THR A C 1
ATOM 463 O O . THR A 1 69 ? 5.754 0.543 -21.314 1.00 92.88 69 THR A O 1
ATOM 466 N N . TRP A 1 70 ? 4.819 1.962 -19.858 1.00 92.19 70 TRP A N 1
ATOM 467 C CA . TRP A 1 70 ? 5.950 2.894 -19.854 1.00 92.19 70 TRP A CA 1
ATOM 468 C C . TRP A 1 70 ? 7.243 2.262 -19.324 1.00 92.19 70 TRP A C 1
ATOM 470 O O . TRP A 1 70 ? 8.303 2.415 -19.933 1.00 92.19 70 TRP A O 1
ATOM 480 N N . ARG A 1 71 ? 7.195 1.500 -18.220 1.00 92.38 71 ARG A N 1
ATOM 481 C CA . ARG A 1 71 ? 8.386 0.798 -17.704 1.00 92.38 71 ARG A CA 1
ATOM 482 C C . ARG A 1 71 ? 8.908 -0.233 -18.697 1.00 92.38 71 ARG A C 1
ATOM 484 O O . ARG A 1 71 ? 10.123 -0.384 -18.833 1.00 92.38 71 ARG A O 1
ATOM 491 N N . ALA A 1 72 ? 8.018 -0.942 -19.386 1.00 90.38 72 ALA A N 1
ATOM 492 C CA . ALA A 1 72 ? 8.397 -1.867 -20.443 1.00 90.38 72 ALA A CA 1
ATOM 493 C C . ALA A 1 72 ? 9.061 -1.129 -21.615 1.00 90.38 72 ALA A C 1
ATOM 495 O O . ALA A 1 72 ? 10.163 -1.509 -22.017 1.00 90.38 72 ALA A O 1
ATOM 496 N N . ALA A 1 73 ? 8.463 -0.029 -22.080 1.00 91.06 73 ALA A N 1
ATOM 497 C CA . ALA A 1 73 ? 9.011 0.812 -23.140 1.00 91.06 73 ALA A CA 1
ATOM 498 C C . ALA A 1 73 ? 10.386 1.387 -22.764 1.00 91.06 73 ALA A C 1
ATOM 500 O O . ALA A 1 73 ? 11.337 1.259 -23.532 1.00 91.06 73 ALA A O 1
ATOM 501 N N . LYS A 1 74 ? 10.545 1.916 -21.544 1.00 92.06 74 LYS A N 1
ATOM 502 C CA . LYS A 1 74 ? 11.826 2.426 -21.030 1.00 92.06 74 LYS A CA 1
ATOM 503 C C . LYS A 1 74 ? 12.904 1.343 -21.019 1.00 92.06 74 LYS A C 1
ATOM 505 O O . LYS A 1 74 ? 14.021 1.588 -21.465 1.00 92.06 74 LYS A O 1
ATOM 510 N N . ARG A 1 75 ? 12.586 0.131 -20.548 1.00 92.19 75 ARG A N 1
ATOM 511 C CA . ARG A 1 75 ? 13.529 -1.004 -20.588 1.00 92.19 75 ARG A CA 1
ATOM 512 C C . ARG A 1 75 ? 13.891 -1.412 -22.014 1.00 92.19 75 ARG A C 1
ATOM 514 O O . ARG A 1 75 ? 15.014 -1.856 -22.234 1.00 92.19 75 ARG A O 1
ATOM 521 N N . SER A 1 76 ? 12.953 -1.303 -22.952 1.00 92.69 76 SER A N 1
ATOM 522 C CA . SER A 1 76 ? 13.199 -1.576 -24.370 1.00 92.69 76 SER A CA 1
ATOM 523 C C . SER A 1 76 ? 14.148 -0.537 -24.975 1.00 92.69 76 SER A C 1
ATOM 525 O O . SER A 1 76 ? 15.174 -0.900 -25.545 1.00 92.69 76 SER A O 1
ATOM 527 N N . ALA A 1 77 ? 13.882 0.751 -24.736 1.00 93.50 77 ALA A N 1
ATOM 528 C CA . ALA A 1 77 ? 14.729 1.851 -25.190 1.00 93.50 77 ALA A CA 1
ATOM 529 C C . ALA A 1 77 ? 16.159 1.743 -24.639 1.00 93.50 77 ALA A C 1
ATOM 531 O O . ALA A 1 77 ? 17.117 1.856 -25.397 1.00 93.50 77 ALA A O 1
ATOM 532 N N . TRP A 1 78 ? 16.317 1.440 -23.345 1.00 95.31 78 TRP A N 1
ATOM 533 C CA . TRP A 1 78 ? 17.640 1.229 -22.749 1.00 95.31 78 TRP A CA 1
ATOM 534 C C . TRP A 1 78 ? 18.384 0.044 -23.359 1.00 95.31 78 TRP A C 1
ATOM 536 O O . TRP A 1 78 ? 19.579 0.150 -23.607 1.00 95.31 78 TRP A O 1
ATOM 546 N N . ARG A 1 79 ? 17.698 -1.071 -23.639 1.00 93.00 79 ARG A N 1
ATOM 547 C CA . ARG A 1 79 ? 18.319 -2.223 -24.308 1.00 93.00 79 ARG A CA 1
ATOM 548 C C . ARG A 1 79 ? 18.781 -1.885 -25.723 1.00 93.00 79 ARG A C 1
ATOM 550 O O . ARG A 1 79 ? 19.897 -2.242 -26.087 1.00 93.00 79 ARG A O 1
ATOM 557 N N . ALA A 1 80 ? 17.955 -1.179 -26.494 1.00 95.31 80 ALA A N 1
ATOM 558 C CA . ALA A 1 80 ? 18.313 -0.735 -27.838 1.00 95.31 80 ALA A CA 1
ATOM 559 C C . ALA A 1 80 ? 19.503 0.237 -27.812 1.00 95.31 80 ALA A C 1
ATOM 561 O O . ALA A 1 80 ? 20.446 0.075 -28.585 1.00 95.31 80 ALA A O 1
ATOM 562 N N . LEU A 1 81 ? 19.492 1.191 -26.876 1.00 95.75 81 LEU A N 1
ATOM 563 C CA . LEU A 1 81 ? 20.586 2.136 -26.684 1.00 95.75 81 LEU A CA 1
ATOM 564 C C . LEU A 1 81 ? 21.887 1.418 -26.315 1.00 95.75 81 LEU A C 1
ATOM 566 O O . LEU A 1 81 ? 22.903 1.668 -26.952 1.00 95.75 81 LEU A O 1
ATOM 570 N N . LEU A 1 82 ? 21.861 0.495 -25.346 1.00 96.44 82 LEU A N 1
ATOM 571 C CA . LEU A 1 82 ? 23.037 -0.301 -24.980 1.00 96.44 82 LEU A CA 1
ATOM 572 C C . LEU A 1 82 ? 23.564 -1.097 -26.176 1.00 96.44 82 LEU A C 1
ATOM 574 O O . LEU A 1 82 ? 24.757 -1.052 -26.445 1.00 96.44 82 LEU A O 1
ATOM 578 N N . GLY A 1 83 ? 22.687 -1.767 -26.929 1.00 95.88 83 GLY A N 1
ATOM 579 C CA . GLY A 1 83 ? 23.087 -2.519 -28.119 1.00 95.88 83 GLY A CA 1
ATOM 580 C C . GLY A 1 83 ? 23.751 -1.640 -29.182 1.00 95.88 83 GLY A C 1
ATOM 581 O O . GLY A 1 83 ? 24.803 -2.000 -29.714 1.00 95.88 83 GLY A O 1
ATOM 582 N N . TRP A 1 84 ?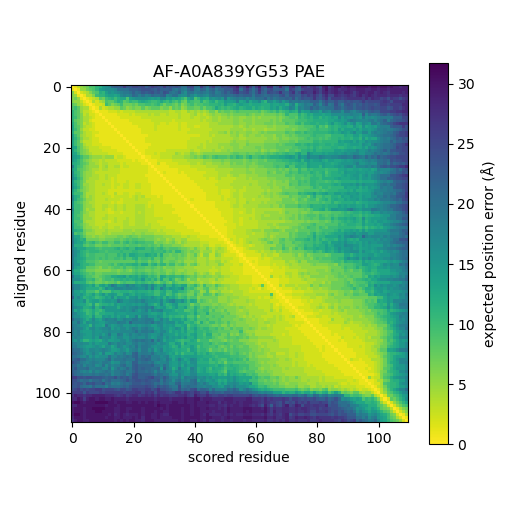 23.176 -0.467 -29.463 1.00 97.12 84 TRP A N 1
ATOM 583 C CA . TRP A 1 84 ? 23.777 0.504 -30.376 1.00 97.12 84 TRP A CA 1
ATOM 584 C C . TRP A 1 84 ? 25.130 1.000 -29.859 1.00 97.12 84 TRP A C 1
ATOM 586 O O . TRP A 1 84 ? 26.103 0.966 -30.605 1.00 97.12 84 TRP A O 1
ATOM 596 N N . VAL A 1 85 ? 25.227 1.376 -28.579 1.00 97.38 85 VAL A N 1
ATOM 597 C CA . VAL A 1 85 ? 26.485 1.825 -27.960 1.00 97.38 85 VAL A CA 1
ATOM 598 C C . VAL A 1 85 ? 27.556 0.744 -28.055 1.00 97.38 85 VAL A C 1
ATOM 600 O O . VAL A 1 85 ? 28.667 1.044 -28.477 1.00 97.38 85 VAL A O 1
ATOM 603 N N . THR A 1 86 ? 27.245 -0.512 -27.727 1.00 97.62 86 THR A N 1
ATOM 604 C CA . THR A 1 86 ? 28.205 -1.620 -27.831 1.00 97.62 86 THR A CA 1
ATOM 605 C C . THR A 1 86 ? 28.677 -1.818 -29.270 1.00 97.62 86 THR A C 1
ATOM 607 O O . THR A 1 86 ? 29.868 -2.024 -29.496 1.00 97.62 86 THR A O 1
ATOM 610 N N . ARG A 1 87 ? 27.779 -1.708 -30.258 1.00 96.50 87 ARG A N 1
ATOM 611 C CA . ARG A 1 87 ? 28.135 -1.828 -31.678 1.00 96.50 87 ARG A CA 1
ATOM 612 C C . ARG A 1 87 ? 29.014 -0.671 -32.152 1.00 96.50 87 ARG A C 1
ATOM 614 O O . ARG A 1 87 ? 30.021 -0.913 -32.810 1.00 96.50 87 ARG A O 1
ATOM 621 N N . THR A 1 88 ? 28.663 0.562 -31.795 1.00 97.00 88 THR A N 1
ATOM 622 C CA . THR A 1 88 ? 29.433 1.768 -32.132 1.00 97.00 88 THR A CA 1
ATOM 623 C C . THR A 1 88 ? 30.802 1.748 -31.462 1.00 97.00 88 THR A C 1
ATOM 625 O O . THR A 1 88 ? 31.808 2.005 -32.115 1.00 97.00 88 THR A O 1
ATOM 628 N N . LEU A 1 89 ? 30.864 1.373 -30.183 1.00 97.25 89 LEU A N 1
ATOM 629 C CA . LEU A 1 89 ? 32.115 1.254 -29.444 1.00 97.25 89 LEU A CA 1
ATOM 630 C C . LEU A 1 89 ? 32.996 0.140 -30.017 1.00 97.25 89 LEU A C 1
ATOM 632 O O . LEU A 1 89 ? 34.179 0.365 -30.232 1.00 97.25 89 LEU A O 1
ATOM 636 N N . GLY A 1 90 ? 32.429 -1.028 -30.331 1.00 96.69 90 GLY A N 1
ATOM 637 C CA . GLY A 1 90 ? 33.159 -2.116 -30.984 1.00 96.69 90 GLY A CA 1
ATOM 638 C C . GLY A 1 90 ? 33.725 -1.707 -32.346 1.00 96.69 90 GLY A C 1
ATOM 639 O O . GLY A 1 90 ? 34.894 -1.961 -32.623 1.00 96.69 90 GLY A O 1
ATOM 640 N N . ALA A 1 91 ? 32.937 -1.009 -33.169 1.00 96.06 91 ALA A N 1
ATOM 641 C CA . ALA A 1 91 ? 33.402 -0.478 -34.449 1.00 96.06 91 ALA A CA 1
ATOM 642 C C . ALA A 1 91 ? 34.526 0.559 -34.275 1.00 96.06 91 ALA A C 1
ATOM 644 O O . ALA A 1 91 ? 35.532 0.486 -34.976 1.00 96.06 91 ALA A O 1
ATOM 645 N N . LEU A 1 92 ? 34.391 1.482 -33.317 1.00 95.62 92 LEU A N 1
ATOM 646 C CA . LEU A 1 92 ? 35.428 2.467 -32.994 1.00 95.62 92 LEU A CA 1
ATOM 647 C C . LEU A 1 92 ? 36.711 1.805 -32.477 1.00 95.62 92 LEU A C 1
ATOM 649 O O . LEU A 1 92 ? 37.800 2.221 -32.861 1.00 95.62 92 LEU A O 1
ATOM 653 N N . LEU A 1 93 ? 36.598 0.764 -31.648 1.00 94.75 93 LEU A N 1
ATOM 654 C CA . LEU A 1 93 ? 37.745 0.004 -31.149 1.00 94.75 93 LEU A CA 1
ATOM 655 C C . LEU A 1 93 ? 38.467 -0.731 -32.280 1.00 94.75 93 LEU A C 1
ATOM 657 O O . LEU A 1 93 ? 39.690 -0.661 -32.349 1.00 94.75 93 LEU A O 1
ATOM 661 N N . LEU A 1 94 ? 37.734 -1.392 -33.182 1.00 92.88 94 LEU A N 1
ATOM 662 C CA . LEU A 1 94 ? 38.319 -2.049 -34.354 1.00 92.88 94 LEU A CA 1
ATOM 663 C C . LEU A 1 94 ? 38.983 -1.042 -35.294 1.00 92.88 94 LEU A C 1
ATOM 665 O O . LEU A 1 94 ? 40.094 -1.286 -35.749 1.00 92.88 94 LEU A O 1
ATOM 669 N N . LEU A 1 95 ? 38.341 0.100 -35.548 1.00 91.69 95 LEU A N 1
ATOM 670 C CA . LEU A 1 95 ? 38.909 1.167 -36.366 1.00 91.69 95 LEU A CA 1
ATOM 671 C C . LEU A 1 95 ? 40.182 1.744 -35.727 1.00 91.69 95 LEU A C 1
ATOM 673 O O . LEU A 1 95 ? 41.192 1.903 -36.404 1.00 91.69 95 LEU A O 1
ATOM 677 N N . GLY A 1 96 ? 40.164 2.002 -34.418 1.00 90.44 96 GLY A N 1
ATOM 678 C CA . GLY A 1 96 ? 41.343 2.450 -33.676 1.00 90.44 96 GLY A CA 1
ATOM 679 C C . GLY A 1 96 ? 42.466 1.411 -33.676 1.00 90.44 96 GLY A C 1
ATOM 680 O O . GLY A 1 96 ? 43.634 1.768 -33.823 1.00 90.44 96 GLY A O 1
ATOM 681 N N . LEU A 1 97 ? 42.127 0.123 -33.571 1.00 89.12 97 LEU A N 1
ATOM 682 C CA . LEU A 1 97 ? 43.096 -0.964 -33.661 1.00 89.12 97 LEU A CA 1
ATOM 683 C C . LEU A 1 97 ? 43.665 -1.096 -35.077 1.00 89.12 97 LEU A C 1
ATOM 685 O O . LEU A 1 97 ? 44.865 -1.280 -35.205 1.00 89.12 97 LEU A O 1
ATOM 689 N N . ALA A 1 98 ? 42.857 -0.934 -36.125 1.00 86.38 98 ALA A N 1
ATOM 690 C CA . ALA A 1 98 ? 43.324 -0.909 -37.510 1.00 86.38 98 ALA A CA 1
ATOM 691 C C . ALA A 1 98 ? 44.278 0.268 -37.766 1.00 86.38 98 ALA A C 1
ATOM 693 O O . ALA A 1 98 ? 45.339 0.077 -38.348 1.00 86.38 98 ALA A O 1
ATOM 694 N N . MET A 1 99 ? 43.970 1.468 -37.256 1.00 86.38 99 MET A N 1
ATOM 695 C CA . MET A 1 99 ? 44.896 2.607 -37.333 1.00 86.38 99 MET A CA 1
ATOM 696 C C . MET A 1 99 ? 46.206 2.349 -36.575 1.00 86.38 99 MET A C 1
ATOM 698 O O . MET A 1 99 ? 47.259 2.807 -37.007 1.00 86.38 99 MET A O 1
ATOM 702 N N . ARG A 1 100 ? 46.153 1.619 -35.453 1.00 77.31 100 ARG A N 1
ATOM 703 C CA . ARG A 1 100 ? 47.323 1.321 -34.613 1.00 77.31 100 ARG A CA 1
ATOM 704 C C . ARG A 1 100 ? 48.153 0.126 -35.097 1.00 77.31 100 ARG A C 1
ATOM 706 O O . ARG A 1 100 ? 49.355 0.123 -34.865 1.00 77.31 100 ARG A O 1
ATOM 713 N N . LEU A 1 101 ? 47.523 -0.878 -35.710 1.00 76.75 101 LEU A N 1
ATOM 714 C CA . LEU A 1 101 ? 48.164 -2.080 -36.266 1.00 7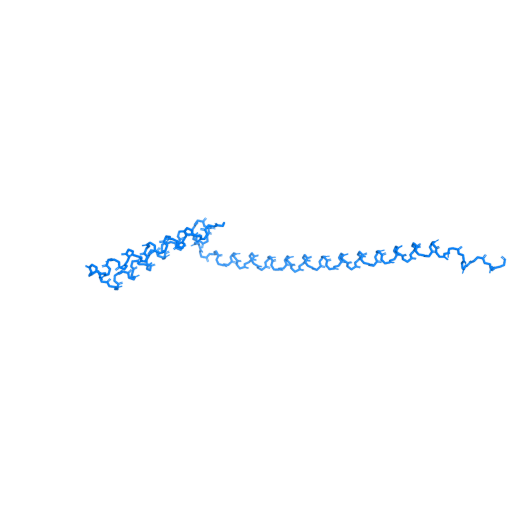6.75 101 LEU A CA 1
ATOM 715 C C . LEU A 1 101 ? 48.536 -1.938 -37.742 1.00 76.75 101 LEU A C 1
ATOM 717 O O . LEU A 1 101 ? 49.316 -2.747 -38.228 1.00 76.75 101 LEU A O 1
ATOM 721 N N . GLY A 1 102 ? 48.007 -0.937 -38.442 1.00 59.81 102 GLY A N 1
ATOM 722 C CA . GLY A 1 102 ? 48.479 -0.587 -39.767 1.00 59.81 102 GLY A CA 1
ATOM 723 C C . GLY A 1 102 ? 47.370 -0.273 -40.762 1.00 59.81 102 GLY A C 1
ATOM 724 O O . GLY A 1 102 ? 46.760 -1.164 -41.350 1.00 59.81 102 GLY A O 1
ATOM 725 N N . VAL A 1 103 ? 47.354 0.993 -41.172 1.00 54.41 103 VAL A N 1
ATOM 726 C CA . VAL A 1 103 ? 47.430 1.360 -42.600 1.00 54.41 103 VAL A CA 1
ATOM 727 C C . VAL A 1 103 ? 48.778 0.859 -43.181 1.00 54.41 103 VAL A C 1
ATOM 729 O O . VAL A 1 103 ? 49.513 1.593 -43.818 1.00 54.41 103 VAL A O 1
ATOM 732 N N . ASP A 1 104 ? 49.142 -0.394 -42.899 1.00 58.81 104 ASP A N 1
ATOM 733 C CA . ASP A 1 104 ? 50.459 -0.992 -43.163 1.00 58.81 104 ASP A CA 1
ATOM 734 C C . ASP A 1 104 ? 50.313 -2.476 -43.562 1.00 58.81 104 ASP A C 1
ATOM 736 O O . ASP A 1 104 ? 51.182 -3.310 -43.342 1.00 58.81 104 ASP A O 1
ATOM 740 N N . LEU A 1 105 ? 49.148 -2.827 -44.126 1.00 60.00 105 LEU A N 1
ATOM 741 C CA . LEU A 1 105 ? 48.842 -4.151 -44.688 1.00 60.00 105 LEU A CA 1
ATOM 742 C C . LEU A 1 105 ? 48.071 -4.056 -46.020 1.00 60.00 105 LEU A C 1
ATOM 744 O O . LEU A 1 105 ? 47.330 -4.968 -46.380 1.00 60.00 105 LEU A O 1
ATOM 748 N N . GLY A 1 106 ? 48.194 -2.945 -46.756 1.00 62.41 106 GLY A N 1
ATOM 749 C CA . GLY A 1 106 ? 47.417 -2.746 -47.989 1.00 62.41 106 GLY A CA 1
ATOM 750 C C . GLY A 1 106 ? 47.971 -1.727 -48.980 1.00 62.41 106 GLY A C 1
ATOM 751 O O . GLY A 1 106 ? 47.189 -1.132 -49.714 1.00 62.41 106 GLY A O 1
ATOM 752 N N . GLY A 1 107 ? 49.286 -1.501 -48.992 1.00 58.03 107 GLY A N 1
ATOM 753 C CA . GLY A 1 107 ? 49.916 -0.464 -49.809 1.00 58.03 107 GLY A CA 1
ATOM 754 C C . GLY A 1 107 ? 51.217 -0.891 -50.475 1.00 58.03 107 GLY A C 1
ATOM 755 O O . GLY A 1 107 ? 52.124 -0.082 -50.539 1.00 58.03 107 GLY A O 1
ATOM 756 N N . ASP A 1 108 ? 51.320 -2.131 -50.952 1.00 61.34 108 ASP A N 1
ATOM 757 C CA . ASP A 1 108 ? 52.320 -2.483 -51.966 1.00 61.34 108 ASP A CA 1
ATOM 758 C C . ASP A 1 108 ? 51.657 -3.392 -53.000 1.00 61.34 108 ASP A C 1
ATOM 760 O O . ASP A 1 108 ? 51.442 -4.589 -52.808 1.00 61.34 108 ASP A O 1
ATOM 764 N N . GLY A 1 109 ? 51.219 -2.754 -54.080 1.00 68.06 109 GLY A N 1
ATOM 765 C CA . GLY A 1 109 ? 50.384 -3.340 -55.115 1.00 68.06 109 GLY A CA 1
ATOM 766 C C . GLY A 1 109 ? 50.437 -2.505 -56.385 1.00 68.06 109 GLY A C 1
ATOM 767 O O . GLY A 1 109 ? 49.389 -2.093 -56.876 1.00 68.06 109 GLY A O 1
ATOM 768 N N . LYS A 1 110 ? 51.670 -2.350 -56.889 1.00 45.84 110 LYS A N 1
ATOM 769 C CA . LYS A 1 110 ? 52.120 -1.753 -58.158 1.00 45.84 110 LYS A CA 1
ATOM 770 C C . LYS A 1 110 ? 52.541 -0.283 -58.132 1.00 45.84 110 LYS A C 1
ATOM 772 O O . LYS A 1 110 ? 51.728 0.580 -57.747 1.00 45.84 110 LYS A O 1
#

Solvent-accessible surface area (backbone atoms only — not comparable to full-atom values): 6326 Å² total; per-residue (Å²): 141,66,66,73,59,55,56,49,53,52,50,52,53,53,50,51,54,51,51,41,43,74,74,67,47,58,67,67,60,55,48,51,51,52,52,52,52,48,53,52,50,51,50,52,53,28,47,75,71,67,47,65,56,92,57,35,68,56,52,56,49,51,54,50,50,54,51,50,53,49,52,52,50,51,55,48,52,52,51,53,49,50,53,50,49,54,52,54,50,51,49,51,50,52,51,52,47,41,66,73,75,38,95,72,80,83,84,87,86,132

pLDDT: mean 87.8, std 12.78, range [45.84, 97.62]